Protein AF-A0A2V7FAM6-F1 (afdb_monomer_lite)

Secondary structure (DSSP, 8-state):
-TTTSTT----HHHHHHHHTTS-HHHHHHHHHHHHHHHHHHHHHHHTT----S-----

Foldseek 3Di:
DQLQDPPGDDDPVNVVVVVVPDDPVVVVVVSVVSVVVSVCVVVCVVVVNDDPPPDDDD

pLDDT: mean 93.39, std 6.62, range [57.22, 98.12]

Sequence (58 aa):
ETMTVTGRKVDDALFTRVRRHFSEAQIVELTAAVALENFRSKFNTALGIEAQGFCVLK

Radius of gyration: 14.69 Å; chains: 1; bounding box: 31×34×31 Å

Structure (mmCIF, N/CA/C/O backbone):
data_AF-A0A2V7FAM6-F1
#
_entry.id   AF-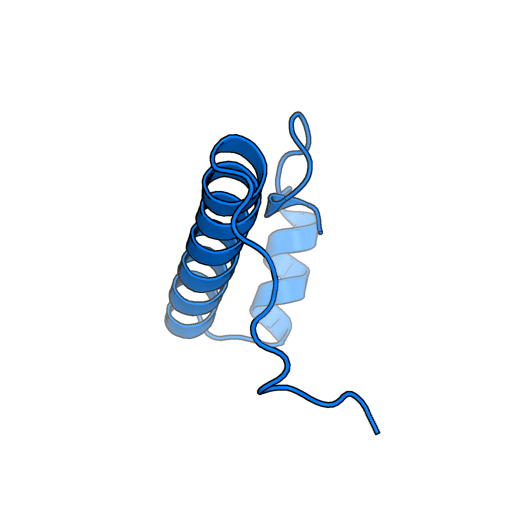A0A2V7FAM6-F1
#
loop_
_atom_site.group_PDB
_atom_site.id
_atom_site.type_symbol
_atom_site.label_atom_id
_atom_site.label_alt_id
_atom_site.label_comp_id
_atom_site.label_asym_id
_atom_site.label_entity_id
_atom_site.label_seq_id
_atom_site.pdbx_PDB_ins_code
_atom_site.Cartn_x
_atom_site.Cartn_y
_atom_site.Cartn_z
_atom_site.occupancy
_atom_site.B_iso_or_equiv
_atom_site.auth_seq_id
_atom_site.auth_comp_id
_atom_site.auth_asym_id
_atom_site.auth_atom_id
_atom_site.pdbx_PDB_model_num
ATOM 1 N N . GLU A 1 1 ? -8.950 -1.868 -3.421 1.00 81.06 1 GLU A N 1
ATOM 2 C CA . GLU A 1 1 ? -8.689 -1.192 -4.715 1.00 81.06 1 GLU A CA 1
ATOM 3 C C . GLU A 1 1 ? -8.573 0.332 -4.629 1.00 81.06 1 GLU A C 1
ATOM 5 O O . GLU A 1 1 ? -7.688 0.870 -5.274 1.00 81.06 1 GLU A O 1
ATOM 10 N N . THR A 1 2 ? -9.400 1.053 -3.854 1.00 92.31 2 THR A N 1
ATOM 11 C CA . THR A 1 2 ? -9.354 2.536 -3.772 1.00 92.31 2 THR A CA 1
ATOM 12 C C . THR A 1 2 ? -7.952 3.110 -3.541 1.00 92.31 2 THR A C 1
ATOM 14 O O . THR A 1 2 ? -7.577 4.066 -4.205 1.00 92.31 2 THR A O 1
ATOM 17 N N . MET A 1 3 ? -7.157 2.481 -2.673 1.00 92.25 3 MET A N 1
ATOM 18 C CA . MET A 1 3 ? -5.772 2.870 -2.368 1.00 92.25 3 MET A CA 1
ATOM 19 C C . MET A 1 3 ? -4.766 2.664 -3.520 1.00 92.25 3 MET A C 1
ATOM 21 O O . MET A 1 3 ? -3.650 3.166 -3.444 1.00 92.25 3 MET A O 1
ATOM 25 N N . THR A 1 4 ? -5.122 1.916 -4.566 1.00 92.19 4 THR A N 1
ATOM 26 C CA . THR A 1 4 ? -4.232 1.552 -5.688 1.00 92.19 4 THR A CA 1
ATOM 27 C C . THR A 1 4 ? -4.484 2.395 -6.939 1.00 92.19 4 THR A C 1
ATOM 29 O O . THR A 1 4 ? -3.608 2.521 -7.791 1.00 92.19 4 THR A O 1
ATOM 32 N N . VAL A 1 5 ? -5.661 3.013 -7.057 1.00 93.88 5 VAL A N 1
ATOM 33 C CA . VAL A 1 5 ? -6.037 3.794 -8.241 1.00 93.88 5 VAL A CA 1
ATOM 34 C C . VAL A 1 5 ? -5.708 5.268 -8.024 1.00 93.88 5 VAL A C 1
ATOM 36 O O . VAL A 1 5 ? -6.329 5.935 -7.195 1.00 93.88 5 VAL A O 1
ATOM 39 N N . THR A 1 6 ? -4.770 5.799 -8.811 1.00 89.69 6 THR A N 1
ATOM 40 C CA . THR A 1 6 ? -4.438 7.231 -8.813 1.00 89.69 6 THR A CA 1
ATOM 41 C C . THR A 1 6 ? -5.697 8.081 -9.004 1.00 89.69 6 THR A C 1
ATOM 43 O O . THR A 1 6 ? -6.507 7.816 -9.889 1.00 89.69 6 THR A O 1
ATOM 46 N N . GLY A 1 7 ? -5.862 9.114 -8.176 1.00 91.69 7 GLY A N 1
ATOM 47 C CA . GLY A 1 7 ? -7.005 10.031 -8.240 1.00 91.69 7 GLY A CA 1
ATOM 48 C C . GLY A 1 7 ? -8.239 9.579 -7.454 1.00 91.69 7 GLY A C 1
ATOM 49 O O . GLY A 1 7 ? -9.136 10.392 -7.238 1.00 91.69 7 GLY A O 1
ATOM 50 N N . ARG A 1 8 ? -8.285 8.335 -6.957 1.00 94.81 8 ARG A N 1
ATOM 51 C CA . ARG A 1 8 ? -9.300 7.926 -5.975 1.00 94.81 8 ARG A CA 1
ATOM 52 C C . ARG A 1 8 ? -8.858 8.307 -4.563 1.00 94.81 8 ARG A C 1
ATOM 54 O O . ARG A 1 8 ? -7.672 8.295 -4.244 1.00 94.81 8 ARG A O 1
ATOM 61 N N . LYS A 1 9 ? -9.829 8.635 -3.712 1.00 93.88 9 LYS A N 1
ATOM 62 C CA . LYS A 1 9 ? -9.627 8.907 -2.284 1.00 93.88 9 LYS A CA 1
ATOM 63 C C . LYS A 1 9 ? -10.434 7.913 -1.463 1.00 93.88 9 LYS A C 1
ATOM 65 O O . LYS A 1 9 ? -11.516 7.506 -1.881 1.00 93.88 9 LYS A O 1
ATOM 70 N N . VAL A 1 10 ? -9.895 7.514 -0.316 1.00 93.06 10 VAL A N 1
ATOM 71 C CA . VAL A 1 10 ? -10.661 6.766 0.685 1.00 93.06 10 VAL A CA 1
ATOM 72 C C . VAL A 1 10 ? -11.604 7.754 1.357 1.00 93.06 10 VAL A C 1
ATOM 74 O O . VAL A 1 10 ? -11.143 8.753 1.903 1.00 93.06 10 VAL A O 1
ATOM 77 N N . ASP A 1 11 ? -12.905 7.498 1.259 1.00 95.38 11 ASP A N 1
ATOM 78 C CA . ASP A 1 11 ? -13.928 8.278 1.947 1.00 95.38 11 ASP A CA 1
ATOM 79 C C . ASP A 1 11 ? -14.269 7.668 3.316 1.00 95.38 11 ASP A C 1
ATOM 81 O O . ASP A 1 11 ? -13.927 6.519 3.630 1.00 95.38 11 ASP A O 1
ATOM 85 N N . ASP A 1 12 ? -14.963 8.451 4.140 1.00 95.06 12 ASP A N 1
ATOM 86 C CA . ASP A 1 12 ? -15.325 8.054 5.501 1.00 95.06 12 ASP A CA 1
ATOM 87 C C . ASP A 1 12 ? -16.276 6.849 5.525 1.00 95.06 12 ASP A C 1
ATOM 89 O O . ASP A 1 12 ? -16.228 6.029 6.446 1.00 95.06 12 ASP A O 1
ATOM 93 N N . ALA A 1 13 ? -17.127 6.695 4.505 1.00 96.44 13 ALA A N 1
ATOM 94 C CA . ALA A 1 13 ? -18.048 5.567 4.399 1.00 96.44 13 ALA A CA 1
ATOM 95 C C . ALA A 1 13 ? -17.293 4.246 4.186 1.00 96.44 13 ALA A C 1
ATOM 97 O O . ALA A 1 13 ? -17.587 3.238 4.838 1.00 96.44 13 ALA A O 1
ATOM 98 N N . LEU A 1 14 ? -16.288 4.246 3.309 1.00 94.50 14 LEU A N 1
ATOM 99 C CA . LEU A 1 14 ? -15.391 3.120 3.094 1.00 94.50 14 LEU A CA 1
ATOM 100 C C . LEU A 1 14 ? -14.570 2.838 4.353 1.00 94.50 14 LEU A C 1
ATOM 102 O O . LEU A 1 14 ? -14.517 1.687 4.787 1.00 94.50 14 LEU A O 1
ATOM 106 N N . PHE A 1 15 ? -13.991 3.865 4.978 1.00 94.19 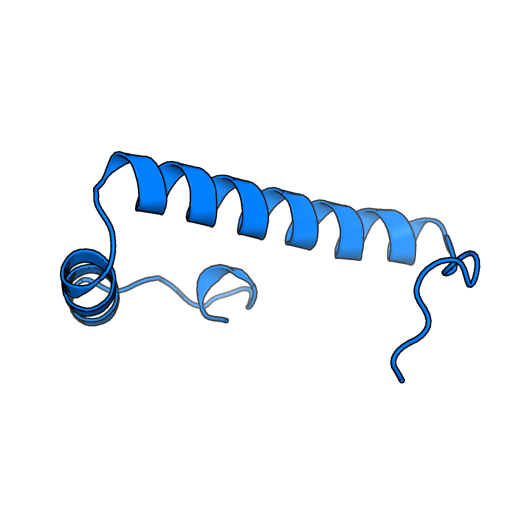15 PHE A N 1
ATOM 107 C CA . PHE A 1 15 ? -13.203 3.689 6.199 1.00 94.19 15 PHE A CA 1
ATOM 108 C C . PHE A 1 15 ? -14.040 3.095 7.346 1.00 94.19 15 PHE A C 1
ATOM 110 O O . PHE A 1 15 ? -13.619 2.145 8.010 1.00 94.19 15 PHE A O 1
ATOM 117 N N . THR A 1 16 ? -15.282 3.564 7.506 1.00 96.00 16 THR A N 1
ATOM 118 C CA . THR A 1 16 ? -16.249 3.041 8.485 1.00 96.00 16 THR A CA 1
ATOM 119 C C . THR A 1 16 ? -16.568 1.572 8.236 1.00 96.00 16 THR A C 1
ATOM 121 O O . THR A 1 16 ? -16.645 0.788 9.179 1.00 96.00 16 THR A O 1
ATOM 124 N N . ARG A 1 17 ? -16.742 1.167 6.972 1.00 96.44 17 ARG A N 1
ATOM 125 C CA . ARG A 1 17 ? -16.976 -0.241 6.622 1.00 96.44 17 ARG A CA 1
ATOM 126 C C . ARG A 1 17 ? -15.775 -1.115 6.969 1.00 96.44 17 ARG A C 1
ATOM 128 O O . ARG A 1 17 ? -15.971 -2.195 7.509 1.00 96.44 17 ARG A O 1
ATOM 135 N N . VAL A 1 18 ? -14.553 -0.650 6.711 1.00 96.00 18 VAL A N 1
ATOM 136 C CA . VAL A 1 18 ? -13.326 -1.401 7.026 1.00 96.00 18 VAL A CA 1
ATOM 137 C C . VAL A 1 18 ? -13.150 -1.572 8.542 1.00 96.00 18 VAL A C 1
ATOM 139 O O . VAL A 1 18 ? -12.861 -2.681 8.992 1.00 96.00 18 VAL A O 1
ATOM 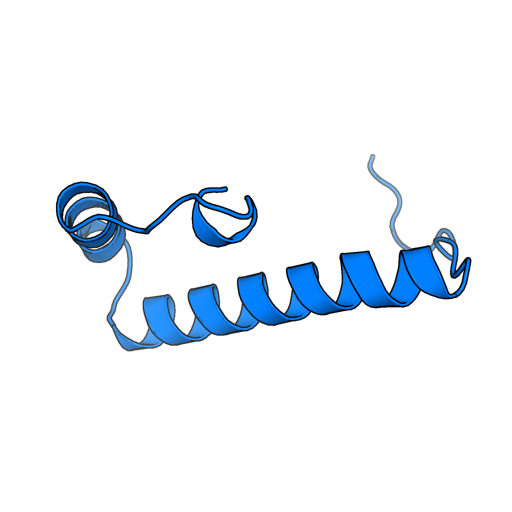142 N N . ARG A 1 19 ? -13.430 -0.536 9.351 1.00 96.62 19 ARG A N 1
ATOM 143 C CA . ARG A 1 19 ? -13.385 -0.617 10.830 1.00 96.62 19 ARG A CA 1
ATOM 144 C C . ARG A 1 19 ? -14.366 -1.612 11.448 1.00 96.62 19 ARG A C 1
ATOM 146 O O . ARG A 1 19 ? -14.192 -1.978 12.604 1.00 96.62 19 ARG A O 1
ATOM 153 N N . ARG A 1 20 ? -15.385 -2.076 10.714 1.00 97.81 20 ARG A N 1
ATOM 154 C CA . ARG A 1 20 ? -16.278 -3.150 11.194 1.00 97.81 20 ARG A CA 1
ATOM 155 C C . ARG A 1 20 ? -15.600 -4.522 11.213 1.00 97.81 20 ARG A C 1
ATOM 157 O O . ARG A 1 20 ? -16.119 -5.429 11.852 1.00 97.81 20 ARG A O 1
ATOM 164 N N . HIS A 1 21 ? -14.480 -4.675 10.509 1.00 97.88 21 HIS A N 1
ATOM 165 C CA . HIS A 1 21 ? -13.788 -5.953 10.339 1.00 97.88 21 HIS A CA 1
ATOM 166 C C . HIS A 1 21 ? -12.377 -5.966 10.931 1.00 97.88 21 HIS A C 1
ATOM 168 O O . HIS A 1 21 ? -11.873 -7.038 11.251 1.00 97.88 21 HIS A O 1
ATOM 174 N N . PHE A 1 22 ? -11.750 -4.799 11.079 1.00 97.81 22 PHE A N 1
ATOM 175 C CA . PHE A 1 22 ? -10.355 -4.674 11.488 1.00 97.81 22 PHE A CA 1
ATOM 176 C C . PHE A 1 22 ? -10.189 -3.644 12.603 1.00 97.81 22 PHE A C 1
ATOM 178 O O . PHE A 1 22 ? -10.855 -2.605 12.612 1.00 97.81 22 PHE A O 1
ATOM 185 N N . SER A 1 23 ? -9.258 -3.914 13.517 1.00 98.06 23 SER A N 1
ATOM 186 C CA . SER A 1 23 ? -8.782 -2.925 14.483 1.00 98.06 23 SER A CA 1
ATOM 187 C C . SER A 1 23 ? -7.993 -1.811 13.787 1.00 98.06 23 SER A C 1
ATOM 189 O O . SER A 1 23 ? -7.550 -1.957 12.649 1.00 98.06 23 SER A O 1
ATOM 191 N N . GLU A 1 24 ? -7.762 -0.692 14.474 1.00 96.31 24 GLU A N 1
ATOM 192 C CA . GLU A 1 24 ? -6.949 0.398 13.912 1.00 96.31 24 GLU A CA 1
ATOM 193 C C . GLU A 1 24 ? -5.536 -0.051 13.553 1.00 96.31 24 GLU A C 1
ATOM 195 O O . GLU A 1 24 ? -5.052 0.281 12.474 1.00 96.31 24 GLU A O 1
ATOM 200 N N . ALA A 1 25 ? -4.904 -0.857 14.410 1.00 98.06 25 ALA A N 1
ATOM 201 C CA . ALA A 1 25 ? -3.581 -1.410 14.139 1.00 98.06 25 ALA A CA 1
ATOM 202 C C . ALA A 1 25 ? -3.584 -2.274 12.867 1.00 98.06 25 ALA A C 1
ATOM 204 O O . ALA A 1 25 ? -2.748 -2.080 11.989 1.00 98.06 25 ALA A O 1
ATOM 205 N N . GLN A 1 26 ? -4.586 -3.145 12.707 1.00 98.12 26 GLN A N 1
ATOM 206 C CA . GLN A 1 26 ? -4.737 -3.965 11.502 1.00 98.12 26 GLN A CA 1
ATOM 207 C C . GLN A 1 26 ? -4.986 -3.118 10.247 1.00 98.12 26 GLN A C 1
ATOM 209 O O . GLN A 1 26 ? -4.507 -3.457 9.170 1.00 98.12 26 GLN A O 1
ATOM 214 N N . ILE A 1 27 ? -5.709 -2.000 10.360 1.00 96.88 27 ILE A N 1
ATOM 215 C CA . ILE A 1 27 ? -5.921 -1.074 9.238 1.00 96.88 27 ILE A CA 1
ATOM 216 C C . ILE A 1 27 ? -4.616 -0.375 8.848 1.00 96.88 27 ILE A C 1
ATOM 218 O O . ILE A 1 27 ? -4.354 -0.206 7.655 1.00 96.88 27 ILE A O 1
ATOM 222 N N . VAL A 1 28 ? -3.788 0.013 9.820 1.00 97.12 28 VAL A N 1
ATOM 223 C CA . VAL A 1 28 ? -2.457 0.583 9.563 1.00 97.12 28 VAL A CA 1
ATOM 224 C C . VAL A 1 28 ? -1.573 -0.434 8.842 1.00 97.12 28 VAL A C 1
ATOM 226 O O . VAL A 1 28 ? -0.998 -0.108 7.803 1.00 97.12 28 VAL A O 1
ATOM 229 N N . GLU A 1 29 ? -1.524 -1.675 9.327 1.00 98.06 29 GLU A N 1
ATOM 230 C CA . GLU A 1 29 ? -0.772 -2.765 8.693 1.00 98.06 29 GLU A CA 1
ATOM 231 C C . GLU A 1 29 ? -1.267 -3.054 7.271 1.00 98.06 29 GLU A C 1
ATOM 233 O O . GLU A 1 29 ? -0.469 -3.124 6.335 1.00 98.06 29 GLU A O 1
ATOM 238 N N . LEU A 1 30 ? -2.587 -3.144 7.078 1.00 96.50 30 LEU A N 1
ATOM 239 C CA . LEU A 1 30 ? -3.200 -3.343 5.765 1.00 96.50 30 LEU A CA 1
ATOM 240 C C . LEU A 1 30 ? -2.842 -2.205 4.802 1.00 96.50 30 LEU A C 1
ATOM 242 O O . LEU A 1 30 ? -2.512 -2.445 3.642 1.00 96.50 30 LEU A O 1
ATOM 246 N N . THR A 1 31 ? -2.881 -0.963 5.282 1.00 95.88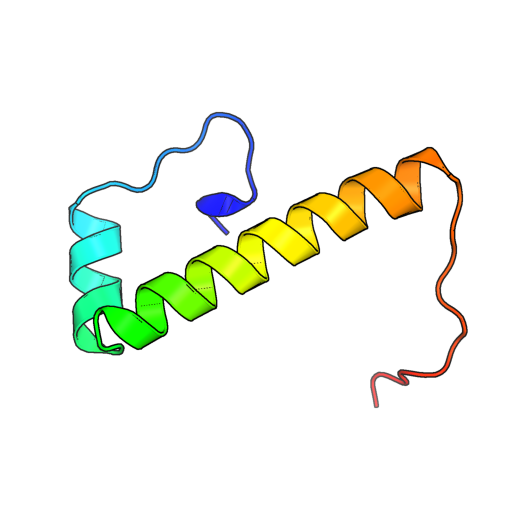 31 THR A N 1
ATOM 247 C CA . THR A 1 31 ? -2.526 0.222 4.492 1.00 95.88 31 THR A CA 1
ATOM 248 C C . THR A 1 31 ? -1.053 0.189 4.087 1.00 95.88 31 THR A C 1
ATOM 250 O O . THR A 1 31 ? -0.733 0.458 2.928 1.00 95.88 31 THR A O 1
ATOM 253 N N . ALA A 1 32 ? -0.160 -0.189 5.007 1.00 97.69 32 ALA A N 1
ATOM 254 C CA . ALA A 1 32 ? 1.265 -0.336 4.732 1.00 97.69 32 ALA A CA 1
ATOM 255 C C . ALA A 1 32 ? 1.538 -1.437 3.696 1.00 97.69 32 ALA A C 1
ATOM 257 O O . ALA A 1 32 ? 2.299 -1.213 2.753 1.00 97.69 32 ALA A O 1
ATOM 258 N N . ALA A 1 33 ? 0.873 -2.590 3.816 1.00 97.56 33 ALA A N 1
ATOM 259 C CA . ALA A 1 33 ? 0.986 -3.683 2.853 1.00 97.56 33 ALA A CA 1
ATOM 260 C C . ALA A 1 33 ? 0.536 -3.248 1.450 1.00 97.56 33 ALA A C 1
ATOM 262 O O . ALA A 1 33 ? 1.268 -3.429 0.480 1.00 97.56 33 ALA A O 1
ATOM 263 N N . VAL A 1 34 ? -0.626 -2.593 1.338 1.00 96.31 34 VAL A N 1
ATOM 264 C CA . VAL A 1 34 ? -1.120 -2.075 0.051 1.00 96.31 34 VAL A CA 1
ATOM 265 C C . VAL A 1 34 ? -0.154 -1.048 -0.548 1.00 96.31 34 VAL A C 1
ATOM 267 O O . VAL A 1 34 ? 0.111 -1.082 -1.749 1.00 96.31 34 VAL A O 1
ATOM 270 N N . ALA A 1 35 ? 0.403 -0.148 0.267 1.00 96.50 35 ALA A N 1
ATOM 271 C CA . ALA A 1 35 ? 1.379 0.834 -0.199 1.00 96.50 35 ALA A CA 1
ATOM 272 C C . ALA A 1 35 ? 2.663 0.169 -0.726 1.00 96.50 35 ALA A C 1
ATOM 274 O O . ALA A 1 35 ? 3.158 0.551 -1.789 1.00 96.50 35 ALA A O 1
ATOM 275 N N . LEU A 1 36 ? 3.172 -0.845 -0.021 1.00 97.25 36 LEU A N 1
ATOM 276 C CA . LEU A 1 36 ? 4.358 -1.592 -0.430 1.00 97.25 36 LEU A CA 1
ATOM 277 C C . LEU A 1 36 ? 4.135 -2.342 -1.749 1.00 97.25 36 LEU A C 1
ATOM 279 O O . LEU A 1 36 ? 4.996 -2.299 -2.627 1.00 97.25 36 LEU A O 1
ATOM 283 N N . GLU A 1 37 ? 2.977 -2.974 -1.927 1.00 96.25 37 GLU A N 1
ATOM 284 C CA . GLU A 1 37 ? 2.656 -3.674 -3.175 1.00 96.25 37 GLU A CA 1
ATOM 285 C C . GLU A 1 37 ? 2.447 -2.705 -4.345 1.00 96.25 37 GLU A C 1
ATOM 287 O O . GLU A 1 37 ? 2.922 -2.959 -5.453 1.00 96.25 37 GLU A O 1
ATOM 292 N N . ASN A 1 38 ? 1.847 -1.535 -4.105 1.00 95.62 38 ASN A N 1
ATOM 293 C CA . ASN A 1 38 ? 1.768 -0.480 -5.117 1.00 95.62 38 ASN A CA 1
ATOM 294 C C . ASN A 1 38 ? 3.165 0.017 -5.536 1.00 95.62 38 ASN A C 1
ATOM 296 O O . ASN A 1 38 ? 3.396 0.287 -6.718 1.00 95.62 38 ASN A O 1
ATOM 300 N N . PHE A 1 39 ? 4.099 0.137 -4.584 1.00 95.56 39 PHE A N 1
ATOM 301 C CA . PHE A 1 39 ? 5.495 0.470 -4.872 1.00 95.56 39 PHE A CA 1
ATOM 302 C C . PHE A 1 39 ? 6.161 -0.624 -5.709 1.00 95.56 39 PHE A C 1
ATOM 304 O O . PHE A 1 39 ? 6.687 -0.321 -6.777 1.00 95.56 39 PHE A O 1
ATOM 311 N N . ARG A 1 40 ? 6.094 -1.887 -5.267 1.00 95.50 40 ARG A N 1
ATOM 312 C CA . ARG A 1 40 ? 6.681 -3.038 -5.971 1.00 95.50 40 ARG A CA 1
ATOM 313 C C . ARG A 1 40 ? 6.143 -3.159 -7.389 1.00 95.50 40 ARG A C 1
ATOM 315 O O . ARG A 1 40 ? 6.931 -3.344 -8.306 1.00 95.50 40 ARG A O 1
ATOM 322 N N . SER A 1 41 ? 4.837 -2.977 -7.580 1.00 93.75 41 SER A N 1
ATOM 323 C CA . SER A 1 41 ? 4.211 -2.975 -8.903 1.00 93.75 41 SER A CA 1
ATOM 324 C C . SER A 1 41 ? 4.860 -1.942 -9.830 1.00 93.75 41 SER A C 1
ATOM 326 O O . SER A 1 41 ? 5.316 -2.293 -10.913 1.00 93.75 41 SER A O 1
ATOM 328 N N . LYS A 1 42 ? 4.991 -0.683 -9.394 1.00 94.56 42 LYS A N 1
ATOM 329 C CA . LYS A 1 42 ? 5.600 0.381 -10.211 1.00 94.56 42 LYS A CA 1
ATOM 330 C C . LYS A 1 42 ? 7.103 0.177 -10.413 1.00 94.56 42 LYS A C 1
ATOM 332 O O . LYS A 1 42 ? 7.596 0.366 -11.520 1.00 94.56 42 LYS A O 1
ATOM 337 N N . PHE A 1 43 ? 7.817 -0.195 -9.354 1.00 96.75 43 PHE A N 1
ATOM 338 C CA . PHE A 1 43 ? 9.265 -0.388 -9.361 1.00 96.75 43 PHE A CA 1
ATOM 339 C C . PHE A 1 43 ? 9.671 -1.554 -10.267 1.00 96.75 43 PHE A C 1
ATOM 341 O O . PHE A 1 43 ? 10.497 -1.380 -11.160 1.00 96.75 43 PHE A O 1
ATOM 348 N N . ASN A 1 44 ? 9.042 -2.718 -10.088 1.00 95.62 44 ASN A N 1
ATOM 349 C CA . ASN A 1 44 ? 9.350 -3.912 -10.866 1.00 95.62 44 ASN A CA 1
ATOM 350 C C . ASN A 1 44 ? 9.037 -3.694 -12.346 1.00 95.62 44 ASN A C 1
ATOM 352 O O . ASN A 1 44 ? 9.880 -3.983 -13.189 1.00 95.62 44 ASN A O 1
ATOM 356 N N . THR A 1 45 ? 7.874 -3.117 -12.669 1.00 95.19 45 THR A N 1
ATOM 357 C CA . THR A 1 45 ? 7.517 -2.816 -14.062 1.00 95.19 45 THR A CA 1
ATOM 358 C C . THR A 1 45 ? 8.482 -1.820 -14.701 1.00 95.19 45 THR A C 1
ATOM 360 O O . THR A 1 45 ? 8.904 -2.041 -15.831 1.00 95.19 45 THR A O 1
ATOM 363 N N . ALA A 1 46 ? 8.881 -0.756 -13.995 1.00 97.12 46 ALA A N 1
ATOM 364 C CA . ALA A 1 46 ? 9.819 0.232 -14.532 1.00 97.12 46 ALA A CA 1
ATOM 365 C C . ALA A 1 46 ? 11.208 -0.354 -14.841 1.00 97.12 46 ALA A C 1
ATOM 367 O O . ALA A 1 46 ? 11.895 0.145 -15.728 1.00 97.12 46 ALA A O 1
ATOM 368 N N . LEU A 1 47 ? 11.613 -1.406 -14.125 1.00 97.69 47 LEU A N 1
ATOM 369 C CA . LEU A 1 47 ? 12.897 -2.085 -14.308 1.00 97.69 47 LEU A CA 1
ATOM 370 C C . LEU A 1 47 ? 12.807 -3.370 -15.146 1.00 97.69 47 LEU A C 1
ATOM 372 O O . LEU A 1 47 ? 13.820 -4.045 -15.312 1.00 97.69 47 LEU A O 1
ATOM 376 N N . GLY A 1 48 ? 11.624 -3.730 -15.655 1.00 95.69 48 GLY A N 1
ATOM 377 C CA . GLY A 1 48 ? 11.423 -4.986 -16.386 1.00 95.69 48 GLY A CA 1
ATOM 378 C C . GLY A 1 48 ? 11.671 -6.238 -15.535 1.00 95.69 48 GLY A C 1
ATOM 379 O O . GLY A 1 48 ? 12.092 -7.264 -16.057 1.00 95.69 48 GLY A O 1
ATOM 380 N N . ILE A 1 49 ? 11.457 -6.158 -14.218 1.00 95.75 49 ILE A N 1
ATOM 381 C CA . ILE A 1 49 ? 11.621 -7.294 -13.304 1.00 95.75 49 ILE A CA 1
ATOM 382 C C . ILE A 1 49 ? 10.412 -8.221 -13.452 1.00 95.75 49 ILE A C 1
ATOM 384 O O . ILE A 1 49 ? 9.288 -7.854 -13.101 1.00 95.75 49 ILE A O 1
ATOM 388 N N . GLU A 1 50 ? 10.660 -9.432 -13.945 1.00 91.19 50 GLU A N 1
ATOM 389 C CA . GLU A 1 50 ? 9.643 -10.463 -14.155 1.00 91.19 50 GLU A CA 1
ATOM 390 C C . GLU A 1 50 ? 9.482 -11.402 -12.951 1.00 91.19 50 GLU A C 1
ATOM 392 O O . GLU A 1 50 ? 10.340 -11.496 -12.067 1.00 91.19 50 GLU A O 1
ATOM 397 N N . ALA A 1 51 ? 8.358 -12.121 -12.925 1.00 87.44 51 ALA A N 1
ATOM 398 C CA . ALA A 1 51 ? 8.099 -13.145 -11.925 1.00 87.44 51 ALA A CA 1
ATOM 399 C C . ALA A 1 51 ? 9.034 -14.34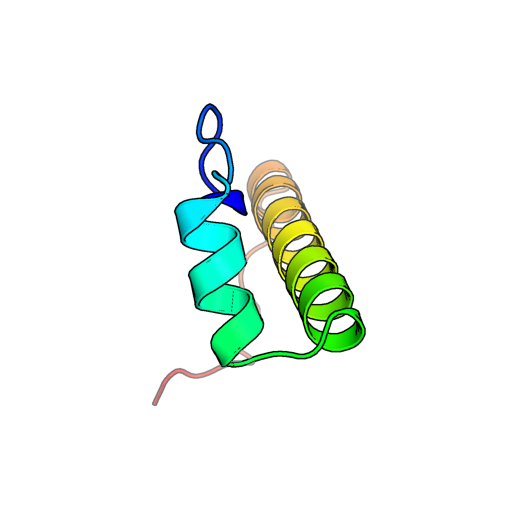9 -12.115 1.00 87.44 51 ALA A C 1
ATOM 401 O O . ALA A 1 51 ? 9.202 -14.866 -13.213 1.00 87.4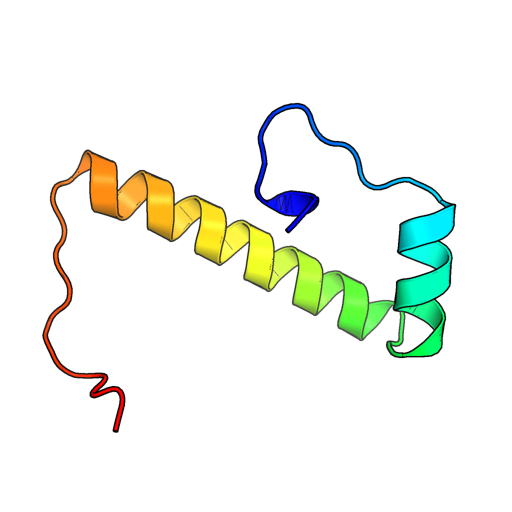4 51 ALA A O 1
ATOM 402 N N . GLN A 1 52 ? 9.577 -14.858 -11.013 1.00 88.50 52 GLN A N 1
ATOM 403 C CA . GLN A 1 52 ? 10.558 -15.947 -11.013 1.00 88.50 52 GLN A CA 1
ATOM 404 C C . GLN A 1 52 ? 9.924 -17.351 -10.987 1.00 88.50 52 GLN A C 1
ATOM 406 O O . GLN A 1 52 ? 10.621 -18.343 -10.802 1.00 88.50 52 GLN A O 1
ATOM 411 N N . GLY A 1 53 ? 8.597 -17.455 -11.114 1.00 88.19 53 GLY A N 1
ATOM 412 C CA . GLY A 1 53 ? 7.886 -18.739 -11.152 1.00 88.19 53 GLY A CA 1
ATOM 413 C C . GLY A 1 53 ? 7.775 -19.485 -9.813 1.00 88.19 53 GLY A C 1
ATOM 414 O O . GLY A 1 53 ? 7.308 -20.619 -9.794 1.00 88.19 53 GLY A O 1
ATOM 415 N N . PHE A 1 54 ? 8.160 -18.876 -8.685 1.00 87.00 54 PHE A N 1
ATOM 416 C CA . PHE A 1 54 ? 8.070 -19.523 -7.364 1.00 87.00 54 PHE A CA 1
ATOM 417 C C . PHE A 1 54 ? 6.638 -19.668 -6.840 1.00 87.00 54 PHE A C 1
ATOM 419 O O . PHE A 1 54 ? 6.356 -20.568 -6.051 1.00 87.00 54 PHE A O 1
ATOM 426 N N . CYS A 1 55 ? 5.734 -18.779 -7.256 1.00 83.56 55 CYS A N 1
ATOM 427 C CA . CYS A 1 55 ? 4.328 -18.851 -6.890 1.00 83.56 55 CYS A CA 1
ATOM 428 C C . CYS A 1 55 ? 3.537 -19.414 -8.069 1.00 83.56 55 CYS A C 1
ATOM 430 O O . CYS A 1 55 ? 3.338 -18.737 -9.077 1.00 83.56 55 CYS A O 1
ATOM 432 N N . VAL A 1 56 ? 3.110 -20.666 -7.936 1.00 84.06 56 VAL A N 1
ATOM 433 C CA . VAL A 1 56 ? 2.181 -21.309 -8.863 1.00 84.06 56 VAL A CA 1
ATOM 434 C C . VAL A 1 56 ? 0.763 -21.112 -8.343 1.00 84.06 56 VAL A C 1
ATOM 436 O O . VAL A 1 56 ? 0.417 -21.594 -7.264 1.00 84.06 56 VAL A O 1
ATOM 439 N N . LEU A 1 57 ? -0.062 -20.396 -9.106 1.00 75.06 57 LEU A N 1
ATOM 440 C CA . LEU A 1 57 ? -1.507 -20.433 -8.907 1.00 75.06 57 LEU A CA 1
ATOM 441 C C . LEU A 1 57 ? -1.978 -21.810 -9.392 1.00 75.06 57 LEU A C 1
ATOM 443 O O . LEU A 1 57 ? -1.887 -22.101 -10.584 1.00 75.06 57 LEU A O 1
ATOM 447 N N . LYS A 1 58 ? -2.370 -22.675 -8.453 1.00 57.22 58 LYS A N 1
ATOM 448 C CA . LYS A 1 58 ? -3.058 -23.938 -8.751 1.00 57.22 58 LYS A CA 1
ATOM 449 C C . LYS A 1 58 ? -4.524 -23.687 -9.058 1.00 57.22 58 LYS A C 1
ATOM 451 O O . LYS A 1 58 ? -5.111 -22.817 -8.377 1.00 57.22 58 LYS A O 1
#